Protein AF-A0A7X0KNZ5-F1 (afdb_monomer_lite)

Sequence (107 aa):
MQRAPGLVLAFATLMSGCATQIGSGPVDASKYAAMTCTELNTEIGGTSQSISATAISRGRVSNFRVPAWAPGGAGAVELIKEKQTARIERLQAQQSAIETARRRNCS

Structure (mmCIF, N/CA/C/O backbone):
data_AF-A0A7X0KNZ5-F1
#
_entry.id   AF-A0A7X0KNZ5-F1
#
loop_
_atom_site.group_PDB
_atom_site.id
_atom_site.type_symbol
_atom_site.label_atom_id
_atom_site.label_alt_id
_atom_site.label_comp_id
_atom_site.label_asym_id
_atom_site.label_entity_id
_atom_site.label_seq_id
_atom_site.pdbx_PDB_ins_code
_atom_site.Cartn_x
_atom_site.Cartn_y
_atom_site.Cartn_z
_atom_site.occupancy
_atom_site.B_iso_or_equiv
_atom_site.auth_seq_id
_atom_site.auth_comp_id
_atom_site.auth_asym_id
_atom_site.auth_atom_id
_atom_site.pdbx_PDB_model_num
ATOM 1 N N . MET A 1 1 ? 1.118 -32.693 -53.833 1.00 41.75 1 MET A N 1
ATOM 2 C CA . MET A 1 1 ? 1.977 -31.554 -53.451 1.00 41.75 1 MET A CA 1
ATOM 3 C C . MET A 1 1 ? 1.088 -30.408 -52.986 1.00 41.75 1 MET A C 1
ATOM 5 O O . MET A 1 1 ? 0.439 -29.837 -53.840 1.00 41.75 1 MET A O 1
ATOM 9 N N . GLN A 1 2 ? 1.005 -30.119 -51.681 1.00 44.91 2 GLN A N 1
ATOM 10 C CA . GLN A 1 2 ? 1.181 -28.772 -51.106 1.00 44.91 2 GLN A CA 1
ATOM 11 C C . GLN A 1 2 ? 1.095 -28.869 -49.573 1.00 44.91 2 GLN A C 1
ATOM 13 O O . GLN A 1 2 ? 0.114 -29.347 -49.014 1.00 44.91 2 GLN A O 1
ATOM 18 N N . ARG A 1 3 ? 2.187 -28.481 -48.910 1.00 41.53 3 ARG A N 1
ATOM 19 C CA . ARG A 1 3 ? 2.301 -28.274 -47.465 1.00 41.53 3 ARG A CA 1
ATOM 20 C C . ARG A 1 3 ? 1.973 -26.811 -47.170 1.00 41.53 3 ARG A C 1
ATOM 22 O O . ARG A 1 3 ? 2.481 -25.960 -47.889 1.00 41.53 3 ARG A O 1
ATOM 29 N N . ALA A 1 4 ? 1.249 -26.544 -46.087 1.00 50.41 4 ALA A N 1
ATOM 30 C CA . ALA A 1 4 ? 1.703 -25.746 -44.936 1.00 50.41 4 ALA A CA 1
ATOM 31 C C . ALA A 1 4 ? 0.504 -25.153 -44.156 1.00 50.41 4 ALA A C 1
ATOM 33 O O . ALA A 1 4 ? -0.527 -24.857 -44.755 1.00 50.41 4 ALA A O 1
ATOM 34 N N . PRO A 1 5 ? 0.627 -25.010 -42.824 1.00 49.97 5 PRO A N 1
ATOM 35 C CA . PRO A 1 5 ? -0.477 -24.783 -41.898 1.00 49.97 5 PRO A CA 1
ATOM 36 C C . PRO A 1 5 ? -0.725 -23.286 -41.651 1.00 49.97 5 PRO A C 1
ATOM 38 O O . PRO A 1 5 ? 0.186 -22.537 -41.303 1.00 49.97 5 PRO A O 1
ATOM 41 N N . GLY A 1 6 ? -1.974 -22.847 -41.802 1.00 45.12 6 GLY A N 1
ATOM 42 C CA . GLY A 1 6 ? -2.398 -21.468 -41.551 1.00 45.12 6 GLY A CA 1
ATOM 43 C C . GLY A 1 6 ? -2.777 -21.231 -40.090 1.00 45.12 6 GLY A C 1
ATOM 44 O O . GLY A 1 6 ? -3.942 -21.327 -39.732 1.00 45.12 6 GLY A O 1
ATOM 45 N N . LEU A 1 7 ? -1.762 -20.971 -39.266 1.00 49.94 7 LEU A N 1
ATOM 46 C CA . LEU A 1 7 ? -1.728 -19.987 -38.174 1.00 49.94 7 LEU A CA 1
ATOM 47 C C . LEU A 1 7 ? -3.070 -19.682 -37.462 1.00 49.94 7 LEU A C 1
ATOM 49 O O . LEU A 1 7 ? -3.805 -18.765 -37.825 1.00 49.94 7 LEU A O 1
ATOM 53 N N . VAL A 1 8 ? -3.346 -20.416 -36.378 1.00 49.03 8 VAL A N 1
ATOM 54 C CA . VAL A 1 8 ? -4.396 -20.085 -35.402 1.00 49.03 8 VAL A CA 1
ATOM 55 C C . VAL A 1 8 ? -3.977 -18.811 -34.659 1.00 49.03 8 VAL A C 1
ATOM 57 O O . VAL A 1 8 ? -3.182 -18.856 -33.722 1.00 49.03 8 VAL A O 1
ATOM 60 N N . LEU A 1 9 ? -4.497 -17.660 -35.088 1.00 51.38 9 LEU A N 1
ATOM 61 C CA . LEU A 1 9 ? -4.447 -16.400 -34.340 1.00 51.38 9 LEU A CA 1
ATOM 62 C C . LEU A 1 9 ? -5.390 -16.502 -33.136 1.00 51.38 9 LEU A C 1
ATOM 64 O O . LEU A 1 9 ? -6.507 -15.989 -33.135 1.00 51.38 9 LEU A O 1
ATOM 68 N N . ALA A 1 10 ? -4.930 -17.190 -32.093 1.00 51.94 10 ALA A N 1
ATOM 69 C CA . ALA A 1 10 ? -5.497 -17.069 -30.763 1.00 51.94 10 ALA A CA 1
ATOM 70 C C . ALA A 1 10 ? -5.146 -15.672 -30.230 1.00 51.94 10 ALA A C 1
ATOM 72 O O . ALA A 1 10 ? -4.108 -15.468 -29.601 1.00 51.94 10 ALA A O 1
ATOM 73 N N . PHE A 1 11 ? -6.004 -14.690 -30.512 1.00 54.03 11 PHE A N 1
ATOM 74 C CA . PHE A 1 11 ? -6.045 -13.442 -29.758 1.00 54.03 11 PHE A CA 1
ATOM 75 C C . PHE A 1 11 ? -6.447 -13.790 -28.325 1.00 54.03 11 PHE A C 1
ATOM 77 O O . PHE A 1 11 ? -7.623 -13.811 -27.968 1.00 54.03 11 PHE A O 1
ATOM 84 N N . ALA A 1 12 ? -5.445 -14.127 -27.514 1.00 54.00 12 ALA A N 1
ATOM 85 C CA . ALA A 1 12 ? -5.576 -14.207 -26.077 1.00 54.00 12 ALA A CA 1
ATOM 86 C C . ALA A 1 12 ? -6.045 -12.834 -25.597 1.00 54.00 12 ALA A C 1
ATOM 88 O O . ALA A 1 12 ? -5.308 -11.849 -25.612 1.00 54.00 12 ALA A O 1
ATOM 89 N N . THR A 1 13 ? -7.317 -12.788 -25.228 1.00 52.59 13 THR A N 1
ATOM 90 C CA . THR A 1 13 ? -7.966 -11.714 -24.500 1.00 52.59 13 THR A CA 1
ATOM 91 C C . THR A 1 13 ? -7.102 -11.347 -23.300 1.00 52.59 13 THR A C 1
ATOM 93 O O . THR A 1 13 ? -7.158 -12.001 -22.257 1.00 52.59 13 THR A O 1
ATOM 96 N N . LEU A 1 14 ? -6.292 -10.298 -23.437 1.00 51.81 14 LEU A N 1
ATOM 97 C CA . LEU A 1 14 ? -5.676 -9.612 -22.311 1.00 51.81 14 LEU A CA 1
ATOM 98 C C . LEU A 1 14 ? -6.788 -8.854 -21.583 1.00 51.81 14 LEU A C 1
ATOM 100 O O . LEU A 1 14 ? -6.924 -7.639 -21.673 1.00 51.81 14 LEU A O 1
ATOM 104 N N . MET A 1 15 ? -7.601 -9.614 -20.855 1.00 47.75 15 MET A N 1
ATOM 105 C CA . MET A 1 15 ? -8.425 -9.134 -19.758 1.00 47.75 15 MET A CA 1
ATOM 106 C C . MET A 1 15 ? -7.489 -8.728 -18.616 1.00 47.75 15 MET A C 1
ATOM 108 O O . MET A 1 15 ? -7.470 -9.343 -17.554 1.00 47.75 15 MET A O 1
ATOM 112 N N . SER A 1 16 ? -6.680 -7.685 -18.815 1.00 49.91 16 SER A N 1
ATOM 113 C CA . SER A 1 16 ? -6.194 -6.904 -17.685 1.00 49.91 16 SER A CA 1
ATOM 114 C C . SER A 1 16 ? -7.350 -6.004 -17.280 1.00 49.91 16 SER A C 1
ATOM 116 O O . SER A 1 16 ? -7.454 -4.857 -17.715 1.00 49.91 16 SER A O 1
ATOM 118 N N . GLY A 1 17 ? -8.281 -6.572 -16.513 1.00 37.78 17 GLY A N 1
ATOM 119 C CA . GLY A 1 17 ? -9.337 -5.799 -15.891 1.00 37.78 17 GLY A CA 1
ATOM 120 C C . GLY A 1 17 ? -8.716 -4.605 -15.173 1.00 37.78 17 GLY A C 1
ATOM 121 O O . GLY A 1 17 ? -7.687 -4.734 -14.502 1.00 37.78 17 GLY A O 1
ATOM 122 N N . CYS A 1 18 ? -9.346 -3.441 -15.306 1.00 48.94 18 CYS A N 1
ATOM 123 C CA . CYS A 1 18 ? -9.235 -2.384 -14.317 1.00 48.94 18 CYS A CA 1
ATOM 124 C C . CYS A 1 18 ? -9.745 -2.974 -12.999 1.00 48.94 18 CYS A C 1
ATOM 126 O O . CYS A 1 18 ? -10.913 -2.818 -12.662 1.00 48.94 18 CYS A O 1
ATOM 128 N N . ALA A 1 19 ? -8.903 -3.746 -12.305 1.00 44.84 19 ALA A N 1
ATOM 129 C CA . ALA A 1 19 ? -9.215 -4.268 -10.994 1.00 44.84 19 ALA A CA 1
ATOM 130 C C . ALA A 1 19 ? -9.539 -3.044 -10.150 1.00 44.84 19 ALA A C 1
ATOM 132 O O . ALA A 1 19 ? -8.679 -2.179 -9.951 1.00 44.84 19 ALA A O 1
ATOM 133 N N . THR A 1 20 ? -10.813 -2.952 -9.775 1.00 45.72 20 THR A N 1
ATOM 134 C CA . THR A 1 20 ? -11.402 -1.917 -8.941 1.00 45.72 20 THR A CA 1
ATOM 135 C C . THR A 1 20 ? -10.361 -1.505 -7.923 1.00 45.72 20 THR A C 1
ATOM 137 O O . THR A 1 20 ? -9.855 -2.350 -7.180 1.00 45.72 20 THR A O 1
ATOM 140 N N . GLN A 1 21 ? -9.936 -0.241 -7.960 1.00 50.72 21 GLN A N 1
ATOM 141 C CA . GLN A 1 21 ? -8.950 0.243 -7.012 1.00 50.72 21 GLN A CA 1
ATOM 142 C C . GLN A 1 21 ? -9.571 0.149 -5.617 1.00 50.72 21 GLN A C 1
ATOM 144 O O . GLN A 1 21 ? -10.277 1.049 -5.169 1.00 50.72 21 GLN A O 1
ATOM 149 N N . ILE A 1 22 ? -9.323 -0.970 -4.937 1.00 47.56 22 ILE A N 1
ATOM 150 C CA . ILE A 1 22 ? -9.597 -1.114 -3.518 1.00 47.56 22 ILE A CA 1
ATOM 151 C C . ILE A 1 22 ? -8.775 -0.017 -2.843 1.00 47.56 22 ILE A C 1
ATOM 153 O O . ILE A 1 22 ? -7.539 -0.073 -2.824 1.00 47.56 22 ILE A O 1
ATOM 157 N N . GLY A 1 23 ? -9.485 1.014 -2.381 1.00 52.72 23 GLY A N 1
ATOM 158 C CA . GLY A 1 23 ? -8.938 2.098 -1.585 1.00 52.72 23 GLY A CA 1
ATOM 159 C C . GLY A 1 23 ? -8.364 3.301 -2.341 1.00 52.72 23 GLY A C 1
ATOM 160 O O . GLY A 1 23 ? -7.319 3.791 -1.956 1.00 52.72 23 GLY A O 1
ATOM 161 N N . SER A 1 24 ? -9.008 3.845 -3.372 1.00 52.19 24 SER A N 1
ATOM 162 C CA . SER A 1 24 ? -8.588 5.167 -3.905 1.00 52.19 24 SER A CA 1
ATOM 163 C C . SER A 1 24 ? -9.125 6.371 -3.129 1.00 52.19 24 SER A C 1
ATOM 165 O O . SER A 1 24 ? -8.841 7.510 -3.487 1.00 52.19 24 SER A O 1
ATOM 167 N N . GLY A 1 25 ? -9.898 6.132 -2.069 1.00 60.62 25 GLY A N 1
ATOM 168 C CA . GLY A 1 25 ? -10.391 7.177 -1.178 1.00 60.62 25 GLY A CA 1
ATOM 169 C C . GLY A 1 25 ? -9.414 7.502 -0.038 1.00 60.62 25 GLY A C 1
ATOM 170 O O . GLY A 1 25 ? -8.531 6.687 0.273 1.00 60.62 25 GLY A O 1
ATOM 171 N N . PRO A 1 26 ? -9.590 8.662 0.621 1.00 64.06 26 PRO A N 1
ATOM 172 C CA . PRO A 1 26 ? -8.962 8.956 1.907 1.00 64.06 26 PRO A CA 1
ATOM 173 C C . PRO A 1 26 ? -9.182 7.811 2.907 1.00 64.06 26 PRO A C 1
ATOM 175 O O . PRO A 1 26 ? -10.165 7.073 2.816 1.00 64.06 26 PRO A O 1
ATOM 178 N N . VAL A 1 27 ? -8.268 7.643 3.866 1.00 76.44 27 VAL A N 1
ATOM 179 C CA . VAL A 1 27 ? -8.462 6.675 4.954 1.00 76.44 27 VAL A CA 1
ATOM 180 C C . VAL A 1 27 ? -9.618 7.162 5.829 1.00 76.44 27 VAL A C 1
ATOM 182 O O . VAL A 1 27 ? -9.470 8.118 6.583 1.00 76.44 27 VAL A O 1
ATOM 185 N N . ASP A 1 28 ? -10.772 6.511 5.714 1.00 79.25 28 ASP A N 1
ATOM 186 C CA . ASP A 1 28 ? -11.954 6.838 6.509 1.00 79.25 28 ASP A CA 1
ATOM 187 C C . ASP A 1 28 ? -11.898 6.136 7.873 1.00 79.25 28 ASP A C 1
ATOM 189 O O . ASP A 1 28 ? -12.229 4.957 8.006 1.00 79.25 28 ASP A O 1
ATOM 193 N N . ALA A 1 29 ? -11.453 6.869 8.894 1.00 79.06 29 ALA A N 1
ATOM 194 C CA . ALA A 1 29 ? -11.380 6.367 10.262 1.00 79.06 29 ALA A CA 1
ATOM 195 C C . ALA A 1 29 ? -12.764 6.100 10.882 1.00 79.06 29 ALA A C 1
ATOM 197 O O . ALA A 1 29 ? -12.883 5.246 11.763 1.00 79.06 29 ALA A O 1
ATOM 198 N N . SER A 1 30 ? -13.808 6.802 10.425 1.00 84.00 30 SER A N 1
ATOM 199 C CA . SER A 1 30 ? -15.168 6.648 10.954 1.00 84.00 30 SER A CA 1
ATOM 200 C C . SER A 1 30 ? -15.775 5.301 10.558 1.00 84.00 30 SER A C 1
ATOM 202 O O . SER A 1 30 ? -16.426 4.661 11.384 1.00 84.00 30 SER A O 1
ATOM 204 N N . LYS A 1 31 ? -15.441 4.803 9.357 1.00 88.19 31 LYS A N 1
ATOM 205 C CA . LYS A 1 31 ? -15.803 3.454 8.894 1.00 88.19 31 LYS A CA 1
ATOM 206 C C . LYS A 1 31 ? -15.347 2.377 9.883 1.00 88.19 31 LYS A C 1
ATOM 208 O O . LYS A 1 31 ? -16.128 1.500 10.232 1.00 88.19 31 LYS A O 1
ATOM 213 N N . TYR A 1 32 ? -14.096 2.434 10.345 1.00 88.31 32 TYR A N 1
ATOM 214 C CA . TYR A 1 32 ? -13.541 1.411 11.244 1.00 88.31 32 TYR A CA 1
ATOM 215 C C . TYR A 1 32 ? -14.079 1.520 12.668 1.00 88.31 32 TYR A C 1
ATOM 217 O O . TYR A 1 32 ? -14.173 0.514 13.362 1.00 88.31 32 TYR A O 1
ATOM 225 N N . ALA A 1 33 ? -14.459 2.723 13.107 1.00 85.81 33 ALA A N 1
ATOM 226 C CA . ALA A 1 33 ? -15.038 2.922 14.431 1.00 85.81 33 ALA A CA 1
ATOM 227 C C . ALA A 1 33 ? -16.391 2.207 14.595 1.00 85.81 33 ALA A C 1
ATOM 229 O O . ALA A 1 33 ? -16.704 1.763 15.696 1.00 85.81 33 ALA A O 1
ATOM 230 N N . ALA A 1 34 ? -17.158 2.063 13.510 1.00 89.38 34 ALA A N 1
ATOM 231 C CA . ALA A 1 34 ? -18.454 1.386 13.500 1.00 89.38 34 ALA A CA 1
ATOM 232 C C . ALA A 1 34 ? -18.370 -0.145 13.310 1.00 89.38 34 ALA A C 1
ATOM 234 O O . ALA A 1 34 ? -19.398 -0.815 13.361 1.00 89.38 34 ALA A O 1
ATOM 235 N N . MET A 1 35 ? -17.176 -0.703 13.076 1.00 90.81 35 MET A N 1
ATOM 236 C CA . MET A 1 35 ? -16.993 -2.138 12.830 1.00 90.81 35 MET A CA 1
ATOM 237 C C . MET A 1 35 ? -16.920 -2.959 14.118 1.00 90.81 35 MET A C 1
ATOM 239 O O . MET A 1 35 ? -16.371 -2.528 15.136 1.00 90.81 35 MET A O 1
ATOM 243 N N . THR A 1 36 ? -17.393 -4.199 14.028 1.00 93.56 36 THR A N 1
ATOM 244 C CA . THR A 1 36 ? -17.212 -5.227 15.056 1.00 93.56 36 THR A CA 1
ATOM 245 C C . THR A 1 36 ? -15.771 -5.745 15.089 1.00 93.56 36 THR A C 1
ATOM 247 O O . THR A 1 36 ? -15.006 -5.624 14.131 1.00 93.56 36 THR A O 1
ATOM 250 N N . CYS A 1 37 ? -15.387 -6.399 16.185 1.00 94.50 37 CYS A N 1
ATOM 251 C CA . CYS A 1 37 ? -14.042 -6.958 16.342 1.00 94.50 37 CYS A CA 1
ATOM 252 C C . CYS A 1 37 ? -13.671 -8.009 15.295 1.00 94.50 37 CYS A C 1
ATOM 254 O O . CYS A 1 37 ? -12.521 -8.075 14.858 1.00 94.50 37 CYS A O 1
ATOM 256 N N . THR A 1 38 ? -14.638 -8.816 14.864 1.00 94.19 38 THR A N 1
ATOM 257 C CA . THR A 1 38 ? -14.434 -9.818 13.812 1.00 94.19 38 THR A CA 1
ATOM 258 C C . THR A 1 38 ? -14.187 -9.155 12.457 1.00 94.19 38 THR A C 1
ATOM 260 O O . THR A 1 38 ? -13.281 -9.563 11.726 1.00 94.19 38 THR A O 1
ATOM 263 N N . GLU A 1 39 ? -14.935 -8.097 12.141 1.00 92.25 39 GLU A N 1
ATOM 264 C CA . GLU A 1 39 ? -14.741 -7.311 10.918 1.00 92.25 39 GLU A CA 1
ATOM 265 C C . GLU A 1 39 ? -13.388 -6.597 10.931 1.00 92.25 39 GLU A C 1
ATOM 267 O O . GLU A 1 39 ? -12.637 -6.703 9.965 1.00 9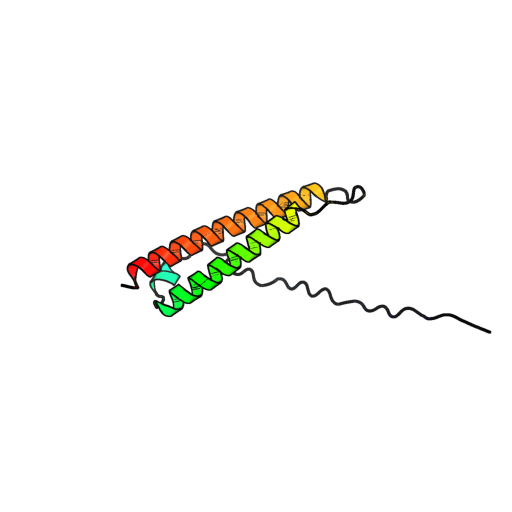2.25 39 GLU A O 1
ATOM 272 N N . LEU A 1 40 ? -13.019 -5.968 12.052 1.00 92.44 40 LEU A N 1
ATOM 273 C CA . LEU A 1 40 ? -11.713 -5.327 12.223 1.00 92.44 40 LEU A CA 1
ATOM 274 C C . LEU A 1 40 ? -10.560 -6.323 12.035 1.00 92.44 40 LEU A C 1
ATOM 276 O O . LEU A 1 40 ? -9.598 -6.014 11.338 1.00 92.44 40 LEU A O 1
ATOM 280 N N . ASN A 1 41 ? -10.650 -7.534 12.594 1.00 93.19 41 ASN A N 1
ATOM 281 C CA . ASN A 1 41 ? -9.637 -8.577 12.389 1.00 93.19 41 ASN A CA 1
ATOM 282 C C . ASN A 1 41 ? -9.526 -9.011 10.921 1.00 93.19 41 ASN A C 1
ATOM 284 O O . ASN A 1 41 ? -8.419 -9.197 10.411 1.00 93.19 41 ASN A O 1
ATOM 288 N N . THR A 1 42 ? -10.664 -9.147 10.242 1.00 94.12 42 THR A N 1
ATOM 289 C CA . THR A 1 42 ? -10.711 -9.517 8.822 1.00 94.12 42 THR A CA 1
ATOM 290 C C . THR A 1 42 ? -10.090 -8.423 7.952 1.00 94.12 42 THR A C 1
ATOM 292 O O . THR A 1 42 ? -9.263 -8.712 7.087 1.00 94.12 42 THR A O 1
ATOM 295 N N . GLU A 1 43 ? -10.420 -7.161 8.223 1.00 92.50 43 GLU A N 1
ATOM 296 C CA . GLU A 1 43 ? -9.883 -5.993 7.517 1.00 92.50 43 GLU A CA 1
ATOM 297 C C . GLU A 1 43 ? -8.379 -5.803 7.767 1.00 92.50 43 GLU A C 1
ATOM 299 O O . GLU A 1 43 ? -7.648 -5.460 6.835 1.00 92.50 43 GLU A O 1
ATOM 304 N N . ILE A 1 44 ? -7.873 -6.091 8.976 1.00 92.62 44 ILE A N 1
ATOM 305 C CA . ILE A 1 44 ? -6.423 -6.135 9.241 1.00 92.62 44 ILE A CA 1
ATOM 306 C C . ILE A 1 44 ? -5.762 -7.168 8.327 1.00 92.62 44 ILE A C 1
ATOM 308 O O . ILE A 1 44 ? -4.795 -6.837 7.642 1.00 92.62 44 ILE A O 1
ATOM 312 N N . GLY A 1 45 ? -6.295 -8.393 8.283 1.00 91.12 45 GLY A N 1
ATOM 313 C CA . GLY A 1 45 ? -5.757 -9.467 7.448 1.00 91.12 45 GLY A CA 1
ATOM 314 C C . GLY A 1 45 ? -5.758 -9.113 5.959 1.00 91.12 45 GLY A C 1
ATOM 315 O O . GLY A 1 45 ? -4.731 -9.240 5.288 1.00 91.12 45 GLY A O 1
ATOM 316 N N . GLY A 1 46 ? -6.880 -8.597 5.451 1.00 93.06 46 GLY A N 1
ATOM 317 C CA . GLY A 1 46 ? -7.006 -8.155 4.060 1.00 93.06 46 GLY A CA 1
ATOM 318 C C . GLY A 1 46 ? -6.064 -6.997 3.720 1.00 93.06 46 GLY A C 1
ATOM 319 O O . GLY A 1 46 ? -5.380 -7.025 2.692 1.00 93.06 46 GLY A O 1
ATOM 320 N N . THR A 1 47 ? -5.948 -6.009 4.612 1.00 92.62 47 THR A N 1
ATOM 321 C CA . THR A 1 47 ? -5.027 -4.880 4.425 1.00 92.62 47 THR A CA 1
ATOM 322 C C . THR A 1 47 ? -3.574 -5.357 4.430 1.00 92.62 47 THR A C 1
ATOM 324 O O . THR A 1 47 ? -2.833 -5.012 3.510 1.00 92.62 47 THR A O 1
ATOM 327 N N . SER A 1 48 ? -3.171 -6.226 5.363 1.00 92.06 48 SER A N 1
ATOM 328 C CA . SER A 1 48 ? -1.827 -6.825 5.380 1.00 92.06 48 SER A CA 1
ATOM 329 C C . SER A 1 48 ? -1.523 -7.588 4.093 1.00 92.06 48 SER A C 1
ATOM 331 O O . SER A 1 48 ? -0.464 -7.387 3.498 1.00 92.06 48 SER A O 1
ATOM 333 N N . GLN A 1 49 ? -2.462 -8.404 3.605 1.00 94.50 49 GLN A N 1
ATOM 334 C CA . GLN A 1 49 ? -2.292 -9.128 2.345 1.00 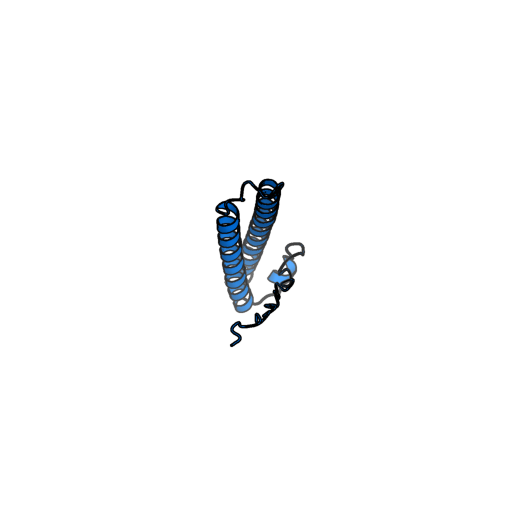94.50 49 GLN A CA 1
ATOM 335 C C . GLN A 1 49 ? -2.083 -8.164 1.171 1.00 94.50 49 GLN A C 1
ATOM 337 O O . GLN A 1 49 ? -1.206 -8.383 0.332 1.00 94.50 49 GLN A O 1
ATOM 342 N N . SER A 1 50 ? -2.848 -7.071 1.122 1.00 92.06 50 SER A N 1
ATOM 343 C CA . SER A 1 50 ? -2.719 -6.059 0.071 1.00 92.06 50 SER A CA 1
ATOM 344 C C . SER A 1 50 ? -1.381 -5.307 0.129 1.00 92.06 50 SER A C 1
ATOM 346 O O . SER A 1 50 ? -0.789 -5.043 -0.924 1.00 92.06 50 SER A O 1
ATOM 348 N N . ILE A 1 51 ? -0.857 -5.027 1.331 1.00 91.38 51 ILE A N 1
ATOM 349 C CA . ILE A 1 51 ? 0.476 -4.439 1.531 1.00 91.38 51 ILE A CA 1
ATOM 350 C C . ILE A 1 51 ? 1.529 -5.386 0.968 1.00 91.38 51 ILE A C 1
ATOM 352 O O . ILE A 1 51 ? 2.327 -4.980 0.122 1.00 91.38 51 ILE A O 1
ATOM 356 N N . SER A 1 52 ? 1.504 -6.658 1.375 1.00 94.62 52 SER A N 1
ATOM 357 C CA . SER A 1 52 ? 2.464 -7.662 0.913 1.00 94.62 52 SER A CA 1
ATOM 358 C C . SER A 1 52 ? 2.404 -7.853 -0.603 1.00 94.62 52 SER A C 1
ATOM 360 O O . SER A 1 52 ? 3.440 -7.826 -1.265 1.00 94.62 52 SER A O 1
ATOM 362 N N . ALA A 1 53 ? 1.208 -7.977 -1.183 1.00 94.06 53 ALA A N 1
ATOM 363 C CA . ALA A 1 53 ? 1.036 -8.118 -2.627 1.00 94.06 53 ALA A CA 1
ATOM 364 C C . ALA A 1 53 ? 1.582 -6.900 -3.393 1.00 94.06 53 ALA A C 1
ATOM 366 O O . ALA A 1 53 ? 2.273 -7.055 -4.404 1.00 94.06 53 ALA A O 1
ATOM 367 N N . THR A 1 54 ? 1.330 -5.687 -2.889 1.00 92.50 54 THR A N 1
ATOM 368 C CA . THR A 1 54 ? 1.828 -4.449 -3.505 1.00 92.50 54 THR A CA 1
ATOM 369 C C . THR A 1 54 ? 3.346 -4.331 -3.367 1.00 92.50 54 THR A C 1
ATOM 371 O O . THR A 1 54 ? 4.017 -3.986 -4.338 1.00 92.50 54 THR A O 1
ATOM 374 N N . ALA A 1 55 ? 3.912 -4.688 -2.212 1.00 93.12 55 ALA A N 1
ATOM 375 C CA . ALA A 1 55 ? 5.355 -4.710 -1.988 1.00 93.12 55 ALA A CA 1
ATOM 376 C C . ALA A 1 55 ? 6.067 -5.718 -2.904 1.00 93.12 55 ALA A C 1
ATOM 378 O O . ALA A 1 55 ? 7.082 -5.383 -3.518 1.00 93.12 55 ALA A O 1
ATOM 379 N N . ILE A 1 56 ? 5.504 -6.919 -3.077 1.00 94.75 56 ILE A N 1
ATOM 380 C CA . ILE A 1 56 ? 6.013 -7.922 -4.023 1.00 94.75 56 ILE A CA 1
ATOM 381 C C . ILE A 1 56 ? 5.949 -7.383 -5.455 1.00 94.75 56 ILE A C 1
ATOM 383 O O . ILE A 1 56 ? 6.921 -7.498 -6.203 1.00 94.75 56 ILE A O 1
ATOM 387 N N . SER A 1 57 ? 4.828 -6.768 -5.846 1.00 92.81 57 SER A N 1
ATOM 388 C CA . SER A 1 57 ? 4.672 -6.171 -7.176 1.00 92.81 57 SER A CA 1
ATOM 389 C C . SER A 1 57 ? 5.698 -5.059 -7.425 1.00 92.81 57 SER A C 1
ATOM 391 O O . SER A 1 57 ? 6.367 -5.074 -8.457 1.00 92.81 57 SER A O 1
ATOM 393 N N . ARG A 1 58 ? 5.920 -4.175 -6.445 1.00 93.44 58 ARG A N 1
ATOM 394 C CA . ARG A 1 58 ? 6.983 -3.158 -6.471 1.00 93.44 58 ARG A CA 1
ATOM 395 C C . ARG A 1 58 ? 8.363 -3.769 -6.641 1.00 93.44 58 ARG A C 1
ATOM 397 O O . ARG A 1 58 ? 9.145 -3.300 -7.467 1.00 93.44 58 ARG A O 1
ATOM 404 N N . GLY A 1 59 ? 8.651 -4.842 -5.910 1.00 90.75 59 GLY A N 1
ATOM 405 C CA . GLY A 1 59 ? 9.892 -5.596 -6.061 1.00 90.75 59 GLY A CA 1
ATOM 406 C C . GLY A 1 59 ? 10.072 -6.136 -7.482 1.00 90.75 59 GLY A C 1
ATOM 407 O O . GLY A 1 59 ? 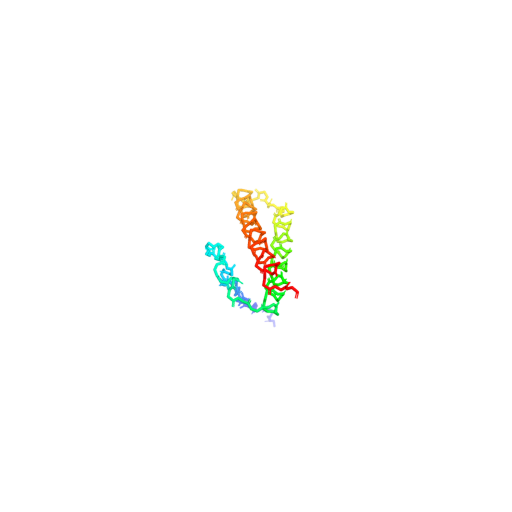11.147 -5.990 -8.061 1.00 90.75 59 GLY A O 1
ATOM 408 N N . ARG A 1 60 ? 9.019 -6.695 -8.089 1.00 93.12 60 ARG A N 1
ATOM 409 C CA . ARG A 1 60 ? 9.055 -7.185 -9.479 1.00 93.12 60 ARG A CA 1
ATOM 41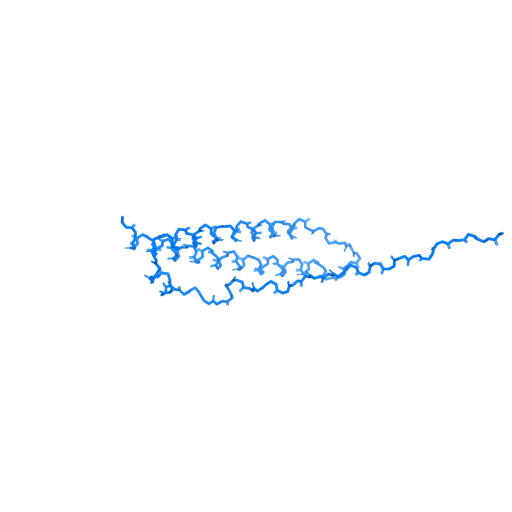0 C C . ARG A 1 60 ? 9.292 -6.060 -10.482 1.00 93.12 60 ARG A C 1
ATOM 412 O O . ARG A 1 60 ? 10.151 -6.210 -11.344 1.00 93.12 60 ARG A O 1
ATOM 419 N N . VAL A 1 61 ? 8.600 -4.930 -10.334 1.00 92.00 61 VAL A N 1
ATOM 420 C CA . VAL A 1 61 ? 8.810 -3.738 -11.175 1.00 92.00 61 VAL A CA 1
ATOM 421 C C . VAL A 1 61 ? 10.241 -3.223 -11.023 1.00 92.00 61 VAL A C 1
ATOM 423 O O . VAL A 1 61 ? 10.862 -2.825 -12.002 1.00 92.00 61 VAL A O 1
ATOM 426 N N . SER A 1 62 ? 10.820 -3.298 -9.822 1.00 89.81 62 SER A N 1
ATOM 427 C CA . SER A 1 62 ? 12.208 -2.890 -9.606 1.00 89.81 62 SER A CA 1
ATOM 428 C C . SER A 1 62 ? 13.258 -3.790 -10.220 1.00 89.81 62 SER A C 1
ATOM 430 O O . SER A 1 62 ? 14.317 -3.290 -10.591 1.00 89.81 62 SER A O 1
ATOM 432 N N . ASN A 1 63 ? 12.965 -5.076 -10.357 1.00 90.12 63 ASN A N 1
ATOM 433 C CA . ASN A 1 63 ? 13.855 -6.029 -11.007 1.00 90.12 63 ASN A CA 1
ATOM 434 C C . ASN A 1 63 ? 13.611 -6.134 -12.521 1.00 90.12 63 ASN A C 1
ATOM 436 O O . ASN A 1 63 ? 14.317 -6.876 -13.205 1.00 90.12 63 ASN A O 1
ATOM 440 N N . PHE A 1 64 ? 12.629 -5.406 -13.059 1.00 90.38 64 PHE A N 1
ATOM 441 C CA . PHE A 1 64 ? 12.339 -5.423 -14.483 1.00 90.38 64 PHE A CA 1
ATOM 442 C C . PHE A 1 64 ? 13.461 -4.735 -15.268 1.00 90.38 64 PHE A C 1
ATOM 444 O O . PHE A 1 64 ? 13.710 -3.538 -15.120 1.00 90.38 64 PHE A O 1
ATOM 451 N N . ARG A 1 65 ? 14.144 -5.505 -16.120 1.00 88.50 65 ARG A N 1
ATOM 452 C CA . ARG A 1 65 ? 15.171 -4.983 -17.024 1.00 88.50 65 ARG A CA 1
ATOM 453 C C . ARG A 1 65 ? 14.504 -4.469 -18.289 1.00 88.50 65 ARG A C 1
ATOM 455 O O . ARG A 1 65 ? 14.000 -5.251 -19.090 1.00 88.50 65 ARG A O 1
ATOM 462 N N . VAL A 1 66 ? 14.519 -3.153 -18.456 1.00 89.12 66 VAL A N 1
ATOM 463 C CA . VAL A 1 66 ? 14.001 -2.494 -19.654 1.00 89.12 66 VAL A CA 1
ATOM 464 C C . VAL A 1 66 ? 14.930 -2.805 -20.832 1.00 89.12 66 VAL A C 1
ATOM 466 O O . VAL A 1 66 ? 16.132 -2.549 -20.731 1.00 89.12 66 VAL A O 1
ATOM 469 N N . PRO A 1 67 ? 14.416 -3.356 -21.945 1.00 89.12 67 PRO A N 1
ATOM 470 C CA . PRO A 1 67 ? 15.224 -3.571 -23.138 1.00 89.12 67 PRO A CA 1
ATOM 471 C C . PRO A 1 67 ? 15.766 -2.255 -23.707 1.00 89.12 67 PRO A C 1
ATOM 473 O O . PRO A 1 67 ? 15.058 -1.251 -23.737 1.00 89.12 67 PRO A O 1
ATOM 476 N N . ALA A 1 68 ? 16.993 -2.270 -24.233 1.00 84.81 68 ALA A N 1
ATOM 477 C CA . ALA A 1 68 ? 17.650 -1.072 -24.771 1.00 84.81 68 ALA A CA 1
ATOM 478 C C . ALA A 1 68 ? 16.923 -0.449 -25.980 1.00 84.81 68 ALA A C 1
ATOM 480 O O . ALA A 1 68 ? 17.078 0.737 -26.250 1.00 84.81 68 ALA A O 1
ATOM 481 N N . TRP A 1 69 ? 16.114 -1.235 -26.695 1.00 85.62 69 TRP A N 1
ATOM 482 C CA . TRP A 1 69 ? 15.312 -0.768 -27.828 1.00 85.62 69 TRP A CA 1
ATOM 483 C C . TRP A 1 69 ? 13.991 -0.101 -27.414 1.00 85.62 69 TRP A C 1
ATOM 485 O O . TRP A 1 69 ? 13.280 0.382 -28.289 1.00 85.62 69 TRP A O 1
ATOM 495 N N . ALA A 1 70 ? 13.644 -0.079 -26.120 1.00 89.62 70 ALA A N 1
ATOM 496 C CA . ALA A 1 70 ? 12.393 0.479 -25.607 1.00 89.62 70 ALA A CA 1
ATOM 497 C C . ALA A 1 70 ? 12.607 1.904 -25.047 1.00 89.62 70 ALA A C 1
ATOM 499 O O . ALA A 1 70 ? 12.843 2.067 -23.842 1.00 89.62 70 ALA A O 1
ATOM 500 N N . PRO A 1 71 ? 12.535 2.954 -25.889 1.00 83.06 71 PRO A N 1
ATOM 501 C CA . PRO A 1 71 ? 12.702 4.330 -25.435 1.00 83.06 71 PRO A CA 1
ATOM 502 C C . PRO A 1 71 ? 11.653 4.680 -24.372 1.00 83.06 71 PRO A C 1
ATOM 504 O O . PRO A 1 71 ? 10.475 4.357 -24.505 1.00 83.06 71 PRO A O 1
ATOM 507 N N . GLY A 1 72 ? 12.089 5.319 -23.284 1.00 86.44 72 GLY A N 1
ATOM 508 C CA . GLY A 1 72 ? 11.216 5.745 -22.182 1.00 86.44 72 GLY A CA 1
ATOM 509 C C . GLY A 1 72 ? 10.804 4.647 -21.191 1.00 86.44 72 GLY A C 1
ATOM 510 O O . GLY A 1 72 ? 10.215 4.961 -20.157 1.00 86.44 72 GLY A O 1
ATOM 511 N N . GLY A 1 73 ? 11.149 3.376 -21.428 1.00 86.81 73 GLY A N 1
ATOM 512 C CA . GLY A 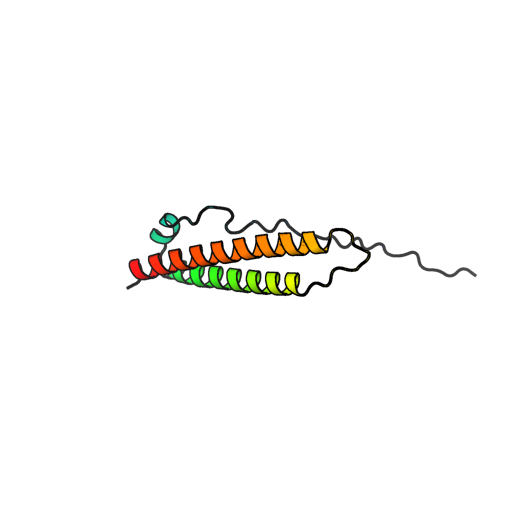1 73 ? 10.758 2.283 -20.530 1.00 86.81 73 GLY A CA 1
ATOM 513 C C . GLY A 1 73 ? 11.334 2.411 -19.113 1.00 86.81 73 GLY A C 1
ATOM 514 O O . GLY A 1 73 ? 10.666 2.050 -18.147 1.00 86.81 73 GLY A O 1
ATOM 515 N N . ALA A 1 74 ? 12.537 2.982 -18.967 1.00 87.38 74 ALA A N 1
ATOM 516 C CA . ALA A 1 74 ? 13.148 3.233 -17.658 1.00 87.38 74 ALA A CA 1
ATOM 517 C C . ALA A 1 74 ? 12.329 4.230 -16.822 1.00 87.38 74 ALA A C 1
ATOM 519 O O . ALA A 1 74 ? 12.029 3.952 -15.662 1.00 87.38 74 ALA A O 1
ATOM 520 N N . GLY A 1 75 ? 11.884 5.330 -17.439 1.00 89.50 75 GLY A N 1
ATOM 521 C CA . GLY A 1 75 ? 11.023 6.314 -16.780 1.00 89.50 75 GLY A CA 1
ATOM 522 C C . GLY A 1 75 ? 9.644 5.745 -16.442 1.00 89.50 75 GLY A C 1
ATOM 523 O O . GLY A 1 75 ? 9.113 5.998 -15.366 1.00 89.50 75 GLY A O 1
ATOM 524 N N . ALA A 1 76 ? 9.078 4.894 -17.305 1.00 89.50 76 ALA A N 1
ATOM 525 C CA . ALA A 1 76 ? 7.826 4.205 -16.991 1.00 89.50 76 ALA A CA 1
ATOM 526 C C . ALA A 1 76 ? 7.963 3.295 -15.755 1.00 89.50 76 ALA A C 1
ATOM 528 O O . ALA A 1 76 ? 7.096 3.306 -14.883 1.00 89.50 76 ALA A O 1
ATOM 529 N N . VAL A 1 77 ? 9.061 2.538 -15.648 1.00 90.94 77 VAL A N 1
ATOM 530 C CA . VAL A 1 77 ? 9.357 1.704 -14.471 1.00 90.94 77 VAL A CA 1
ATOM 531 C C . VAL A 1 77 ? 9.472 2.554 -13.206 1.00 90.94 77 VAL A C 1
ATOM 533 O O . VAL A 1 77 ? 8.927 2.173 -12.172 1.00 90.94 77 VAL A O 1
ATOM 536 N N . GLU A 1 78 ? 10.142 3.701 -13.277 1.00 91.12 78 GLU A N 1
ATOM 537 C CA . GLU A 1 78 ? 10.271 4.640 -12.160 1.00 91.12 78 GLU A CA 1
ATOM 538 C C . GLU A 1 7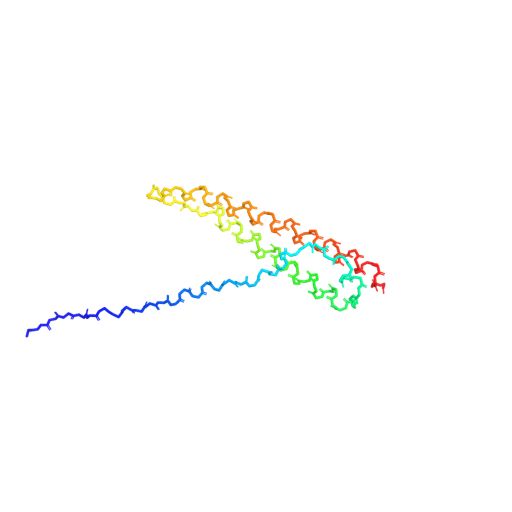8 ? 8.913 5.188 -11.703 1.00 91.12 78 GLU A C 1
ATOM 540 O O . GLU A 1 78 ? 8.542 5.016 -10.542 1.00 91.12 78 GLU A O 1
ATOM 545 N N . LEU A 1 79 ? 8.096 5.693 -12.629 1.00 93.19 79 LEU A N 1
ATOM 546 C CA . LEU A 1 79 ? 6.749 6.186 -12.323 1.00 93.19 79 LEU A CA 1
ATOM 547 C C . LEU A 1 79 ? 5.846 5.100 -11.715 1.00 93.19 79 LEU A C 1
ATOM 549 O O . LEU A 1 79 ? 5.038 5.369 -10.823 1.00 93.19 79 LEU A O 1
ATOM 553 N N . ILE A 1 80 ? 5.959 3.852 -12.182 1.00 92.12 80 ILE A N 1
ATOM 554 C CA . ILE A 1 80 ? 5.201 2.731 -11.611 1.00 92.12 80 ILE A CA 1
ATOM 555 C C . ILE A 1 80 ? 5.683 2.430 -10.187 1.00 92.12 80 ILE A C 1
ATOM 557 O O . ILE A 1 80 ? 4.847 2.215 -9.305 1.00 92.12 80 ILE A O 1
ATOM 561 N N . LYS A 1 81 ? 6.998 2.451 -9.932 1.00 92.31 81 LYS A N 1
ATOM 562 C CA . LYS A 1 81 ? 7.551 2.273 -8.578 1.00 92.31 81 LYS A CA 1
ATOM 563 C C . LYS A 1 81 ? 7.037 3.336 -7.621 1.00 92.31 81 LYS A C 1
ATOM 565 O O . LYS A 1 81 ? 6.655 2.991 -6.503 1.00 92.31 81 LYS A O 1
ATOM 570 N N . GLU A 1 82 ? 7.028 4.598 -8.032 1.00 92.19 82 GLU A N 1
ATOM 571 C CA . GLU A 1 82 ? 6.537 5.711 -7.214 1.00 92.19 82 GLU A CA 1
ATOM 572 C C . GLU A 1 82 ? 5.059 5.522 -6.871 1.00 92.19 82 GLU A C 1
ATOM 574 O O . GLU A 1 82 ? 4.687 5.531 -5.698 1.00 92.19 82 GLU A O 1
ATOM 579 N N . LYS A 1 83 ? 4.223 5.206 -7.869 1.00 92.38 83 LYS A N 1
ATOM 580 C CA . LYS A 1 83 ? 2.801 4.901 -7.648 1.00 92.38 83 LYS A CA 1
ATOM 581 C C . LYS A 1 83 ? 2.589 3.726 -6.695 1.00 92.38 83 LYS A C 1
ATOM 583 O O . LYS A 1 83 ? 1.697 3.768 -5.849 1.00 92.38 83 LYS A O 1
ATOM 588 N N . GLN A 1 84 ? 3.384 2.666 -6.824 1.00 92.19 84 GLN A N 1
ATOM 589 C CA . GLN A 1 84 ? 3.300 1.512 -5.929 1.00 92.19 84 GLN A CA 1
ATOM 590 C C . GLN A 1 84 ? 3.783 1.843 -4.516 1.00 92.19 84 GLN A C 1
ATOM 592 O O . GLN A 1 84 ? 3.205 1.340 -3.557 1.00 92.19 84 GLN A O 1
ATOM 597 N N . THR A 1 85 ? 4.788 2.708 -4.377 1.00 93.56 85 THR A N 1
ATOM 598 C CA . THR A 1 85 ? 5.276 3.194 -3.078 1.00 93.56 85 THR A CA 1
ATOM 599 C C . THR A 1 85 ? 4.191 4.004 -2.371 1.00 93.56 85 THR A C 1
ATOM 601 O O . THR A 1 85 ? 3.797 3.639 -1.267 1.00 93.56 85 THR A O 1
ATOM 604 N N . ALA A 1 86 ? 3.593 4.984 -3.055 1.00 94.31 86 ALA A N 1
ATOM 605 C CA . ALA A 1 86 ? 2.473 5.762 -2.524 1.00 94.31 86 ALA A CA 1
ATOM 606 C C . ALA A 1 86 ? 1.285 4.867 -2.119 1.00 94.31 86 ALA A C 1
ATOM 608 O O . ALA A 1 86 ? 0.620 5.094 -1.107 1.00 94.31 86 ALA A O 1
ATOM 609 N N . ARG A 1 87 ? 1.023 3.795 -2.881 1.00 91.31 87 ARG A N 1
ATOM 610 C CA . ARG A 1 87 ? -0.025 2.830 -2.530 1.00 91.31 87 ARG A CA 1
ATOM 611 C C . ARG A 1 87 ? 0.302 2.036 -1.266 1.00 91.31 87 ARG A C 1
ATOM 613 O O . ARG A 1 87 ? -0.603 1.814 -0.467 1.00 91.31 87 ARG A O 1
ATOM 620 N N . ILE A 1 88 ? 1.554 1.620 -1.074 1.00 93.25 88 ILE A N 1
ATOM 621 C CA . ILE A 1 88 ? 1.996 0.932 0.151 1.00 93.25 88 ILE A CA 1
ATOM 622 C C . ILE A 1 88 ? 1.820 1.849 1.362 1.00 93.25 88 ILE A C 1
ATOM 624 O O . ILE A 1 88 ? 1.215 1.426 2.342 1.00 93.25 88 ILE A O 1
ATOM 628 N N . GLU A 1 89 ? 2.274 3.100 1.278 1.00 93.31 89 GLU A N 1
ATOM 629 C CA . GLU A 1 89 ? 2.151 4.083 2.364 1.00 93.31 89 GLU A CA 1
ATOM 630 C C . GLU A 1 89 ? 0.688 4.304 2.762 1.00 93.31 89 GLU A C 1
ATOM 632 O O . GLU A 1 89 ? 0.337 4.274 3.942 1.00 93.31 89 GLU A O 1
ATOM 637 N N . ARG A 1 90 ? -0.208 4.427 1.775 1.00 90.81 90 ARG A N 1
ATOM 638 C CA . ARG A 1 90 ? -1.646 4.560 2.034 1.00 90.81 90 ARG A CA 1
ATOM 639 C C . ARG A 1 90 ? -2.225 3.330 2.739 1.00 90.81 90 ARG A C 1
ATOM 641 O O . ARG A 1 90 ? -3.036 3.469 3.652 1.00 90.81 90 ARG A O 1
ATOM 648 N N . LEU A 1 91 ? -1.830 2.127 2.320 1.00 93.75 91 LEU A N 1
ATOM 649 C CA . LEU A 1 91 ? -2.273 0.882 2.953 1.00 93.75 91 LEU A CA 1
ATOM 650 C C . LEU A 1 91 ? -1.725 0.741 4.381 1.00 93.75 91 LEU A C 1
ATOM 652 O O . LEU A 1 91 ? -2.440 0.272 5.260 1.00 93.75 91 LEU A O 1
ATOM 656 N N . GLN A 1 92 ? -0.500 1.195 4.643 1.00 93.81 92 GLN A N 1
ATOM 657 C CA . GLN A 1 92 ? 0.069 1.241 5.994 1.00 93.81 92 GLN A CA 1
ATOM 658 C C . GLN A 1 92 ? -0.682 2.231 6.894 1.00 93.81 92 GLN A C 1
ATOM 660 O O . GLN A 1 92 ? -1.006 1.902 8.034 1.00 93.81 92 GLN A O 1
ATOM 665 N N . ALA A 1 93 ? -1.031 3.413 6.376 1.00 92.56 93 ALA A N 1
ATOM 666 C CA . ALA A 1 93 ? -1.870 4.369 7.095 1.00 92.56 93 ALA A CA 1
ATOM 667 C C . ALA A 1 93 ? -3.253 3.774 7.420 1.00 92.56 93 ALA A C 1
ATOM 669 O O . ALA A 1 93 ? -3.757 3.928 8.532 1.00 92.56 93 ALA A O 1
ATOM 670 N N . GLN A 1 94 ? -3.841 3.036 6.474 1.00 91.69 94 GLN A N 1
ATOM 671 C CA . GLN A 1 94 ? -5.092 2.309 6.680 1.00 91.69 94 GLN A CA 1
ATOM 672 C C . GLN A 1 94 ? -4.956 1.237 7.771 1.00 91.69 94 GLN A C 1
ATOM 674 O O . GLN A 1 94 ? -5.789 1.181 8.671 1.00 91.69 94 GLN A O 1
ATOM 679 N N . GLN A 1 95 ? -3.889 0.435 7.738 1.00 93.38 95 GLN A N 1
ATOM 680 C CA . GLN A 1 95 ? -3.609 -0.590 8.746 1.00 93.38 95 GLN A CA 1
ATOM 681 C C . GLN A 1 95 ? -3.491 0.016 10.151 1.00 93.38 95 GLN A C 1
ATOM 683 O O . GLN A 1 95 ? -4.147 -0.461 11.074 1.00 93.38 95 GLN A O 1
ATOM 688 N N . SER A 1 96 ? -2.750 1.117 10.296 1.00 93.31 96 SER A N 1
ATOM 689 C CA . SER A 1 96 ? -2.618 1.845 11.565 1.00 93.31 96 SER A CA 1
ATOM 690 C C . SER A 1 96 ? -3.965 2.362 12.097 1.00 93.31 96 SER A C 1
ATOM 692 O O . SER A 1 96 ? -4.266 2.244 13.292 1.00 93.31 96 SER A O 1
ATOM 694 N N . ALA A 1 97 ? -4.828 2.877 11.214 1.00 92.38 97 ALA A N 1
ATOM 695 C CA . ALA A 1 97 ? -6.169 3.322 11.589 1.00 92.38 97 ALA A CA 1
ATOM 696 C C . ALA A 1 97 ? -7.053 2.157 12.075 1.00 92.38 97 ALA A C 1
ATOM 698 O O . ALA A 1 97 ? -7.717 2.282 13.107 1.00 92.38 97 ALA A O 1
ATOM 699 N N . ILE A 1 98 ? -7.024 1.015 11.379 1.00 92.25 98 ILE A N 1
ATOM 700 C CA . ILE A 1 98 ? -7.784 -0.186 11.761 1.00 92.25 98 ILE A CA 1
ATOM 701 C C . ILE A 1 98 ? -7.268 -0.749 13.091 1.00 92.25 98 ILE A C 1
ATOM 703 O O . ILE A 1 98 ? -8.063 -1.090 13.965 1.00 92.25 98 ILE A O 1
ATOM 707 N N . GLU A 1 99 ? -5.950 -0.807 13.292 1.00 93.00 99 GLU A N 1
ATOM 708 C CA . GLU A 1 99 ? -5.360 -1.242 14.561 1.00 93.00 99 GLU A CA 1
ATOM 709 C C . GLU A 1 99 ? -5.767 -0.340 15.724 1.00 93.00 99 GLU A C 1
ATOM 711 O O . GLU A 1 99 ? -6.060 -0.828 16.814 1.00 93.00 99 GLU A O 1
ATOM 716 N N . THR A 1 100 ? -5.806 0.973 15.501 1.00 93.19 100 THR A N 1
ATOM 717 C CA . THR A 1 100 ? -6.257 1.932 16.514 1.00 93.19 100 THR A CA 1
ATOM 718 C C . THR A 1 100 ? -7.729 1.708 16.859 1.00 93.19 100 THR A C 1
ATOM 720 O O . THR A 1 100 ? -8.076 1.683 18.039 1.00 93.19 100 THR A O 1
ATOM 723 N N . ALA A 1 101 ? -8.592 1.495 15.860 1.00 92.38 101 ALA A N 1
ATOM 724 C CA . ALA A 1 101 ? -10.002 1.171 16.080 1.00 92.38 101 ALA A CA 1
ATOM 725 C C . ALA A 1 101 ? -10.168 -0.157 16.835 1.00 92.38 101 ALA A C 1
ATOM 727 O O . ALA A 1 101 ? -10.909 -0.218 17.811 1.00 92.38 101 ALA A O 1
ATOM 728 N N . ARG A 1 102 ? -9.406 -1.194 16.469 1.00 92.94 102 ARG A N 1
ATOM 729 C CA . ARG A 1 102 ? -9.399 -2.479 17.178 1.00 92.94 102 ARG A CA 1
ATOM 730 C C . ARG A 1 102 ? -8.986 -2.325 18.638 1.00 92.94 102 ARG A C 1
ATOM 732 O O . ARG A 1 102 ? -9.675 -2.852 19.498 1.00 92.94 102 ARG A O 1
ATOM 739 N N . ARG A 1 103 ? -7.912 -1.583 18.931 1.00 92.88 103 ARG A N 1
ATOM 740 C CA . ARG A 1 103 ? -7.475 -1.323 20.318 1.00 92.88 103 ARG A CA 1
ATOM 741 C C . ARG A 1 103 ? -8.540 -0.597 21.146 1.00 92.88 103 ARG A C 1
ATOM 743 O O . ARG A 1 103 ? -8.561 -0.761 22.357 1.00 92.88 103 ARG A O 1
ATOM 750 N N . ARG A 1 104 ? -9.387 0.219 20.511 1.00 90.38 104 ARG A N 1
ATOM 751 C CA . ARG A 1 104 ? -10.484 0.942 21.176 1.00 90.38 104 ARG A CA 1
ATOM 752 C C . ARG A 1 104 ? -11.730 0.079 21.373 1.00 90.38 104 ARG A C 1
ATOM 754 O O . ARG A 1 104 ? -12.351 0.168 22.422 1.00 90.38 104 ARG A O 1
ATOM 761 N N . ASN A 1 105 ? -12.088 -0.726 20.375 1.00 89.00 105 ASN A N 1
ATOM 762 C CA . ASN A 1 105 ? -13.374 -1.425 20.325 1.00 89.00 105 ASN A CA 1
ATOM 763 C C . ASN A 1 105 ? -13.312 -2.863 20.866 1.00 89.00 105 ASN A C 1
ATOM 765 O O . ASN A 1 105 ? -14.347 -3.427 21.207 1.00 89.00 105 ASN A O 1
ATOM 769 N N . CYS A 1 106 ? -12.125 -3.471 20.909 1.00 88.19 106 CYS A N 1
ATOM 770 C CA . CYS A 1 106 ? -11.929 -4.884 21.222 1.00 88.19 106 CYS A CA 1
ATOM 771 C C . CYS A 1 106 ? -11.032 -5.019 22.447 1.00 88.19 106 CYS A C 1
ATOM 773 O O . CYS A 1 106 ? -9.809 -5.086 22.312 1.00 88.19 106 CYS A O 1
ATOM 775 N N . SER A 1 107 ? -11.659 -5.010 23.623 1.00 68.25 107 SER A N 1
ATOM 776 C CA . SER A 1 107 ? -11.041 -5.366 24.904 1.00 68.25 107 SER A CA 1
ATOM 777 C C . SER A 1 107 ? -11.117 -6.866 25.142 1.00 68.25 107 SER A C 1
ATOM 779 O O . SER A 1 107 ? -12.257 -7.382 25.066 1.00 68.25 107 SER A O 1
#

Radius of gyration: 21.38 Å; chains: 1; bounding box: 36×40×78 Å

Secondary structure (DSSP, 8-state):
---------------------TT-S---HHHHHT--HHHHHHHHHHHHHHHHHHHHHHHHHHH----TTSTTHHHHHHHHHHHHHHHHHHHHHHHHHHHHHHHHH--

Organism: NCBI:txid83264

pLDDT: mean 80.62, std 18.14, range [37.78, 94.75]

Foldseek 3Di:
DDDDDDDDPPPPPPPPDPPPPPDPDAQDLVVLLPDDLVVLVVLLVVLVVVLVVLVVVLVVLVPDDDDPPDPCSVVVSVVSNVVSVVVNVRSVVNNVSSVVSNVVRPD